Protein AF-A0A369RM26-F1 (afdb_monomer_lite)

Sequence (90 aa):
GKKCNLLTLKNTGHLTQTDFAHIIPSFFARRSSSFGTIPPLTTTSVNNKLCFDFLEAQLGNKEKRTYPLSVNMEDYVLEGTNVDTSNLDD

Secondary structure (DSSP, 8-state):
-PPP--EEETT--GGGGSTHHHHS-HHHHTTSTTT-SS-HHHHHHHHHHHHHHHHHHHH--------SS---GGGTEEES-S---TT---

pLDDT: mean 79.72, std 10.55, range [42.97, 91.94]

Radius of gyration: 15.38 Å; chains: 1; bounding box: 32×46×34 Å

Foldseek 3Di:
DDDDWAKDWPQAAQCLQDCVLVVDPPVVLPVDSRGGDDRSLLVNLLVVVVVVVVCCVPVVDPPDDDRPDPDDNVVTMDTHDPDDCVPVDD

Structure (mmCIF, N/CA/C/O backbone):
data_AF-A0A369RM26-F1
#
_entry.id   AF-A0A369RM26-F1
#
loop_
_atom_site.group_PDB
_atom_site.id
_atom_site.type_symbol
_atom_site.label_atom_id
_atom_site.label_alt_id
_atom_site.label_comp_id
_atom_site.label_asym_id
_atom_site.label_entity_id
_atom_site.label_seq_id
_atom_site.pdbx_PDB_ins_code
_atom_site.Cartn_x
_atom_site.Cartn_y
_atom_site.Cartn_z
_atom_site.occupancy
_atom_site.B_iso_or_equiv
_atom_site.auth_seq_id
_atom_site.auth_comp_id
_atom_site.auth_asym_id
_atom_site.auth_atom_id
_atom_site.pdbx_PDB_model_num
ATOM 1 N N . GLY A 1 1 ? -16.346 -9.327 18.353 1.00 42.97 1 GLY A N 1
ATOM 2 C CA . GLY A 1 1 ? -15.157 -9.872 17.667 1.00 42.97 1 GLY A CA 1
ATOM 3 C C . GLY A 1 1 ? -14.298 -8.725 17.179 1.00 42.97 1 GLY A C 1
ATOM 4 O O . GLY A 1 1 ? -14.862 -7.700 16.816 1.00 42.97 1 GLY A O 1
ATOM 5 N N . LYS A 1 2 ? -12.966 -8.852 17.212 1.00 54.56 2 LYS A N 1
ATOM 6 C CA . LYS A 1 2 ? -12.068 -7.847 16.615 1.00 54.56 2 LYS A CA 1
ATOM 7 C C . LYS A 1 2 ? -12.276 -7.861 15.094 1.00 54.56 2 LYS A C 1
ATOM 9 O O . LYS A 1 2 ? -12.262 -8.939 14.508 1.00 54.56 2 LYS A O 1
ATOM 14 N N . LYS A 1 3 ? -12.513 -6.701 14.470 1.00 61.81 3 LYS A N 1
ATOM 15 C CA . LYS A 1 3 ? -12.589 -6.596 13.004 1.00 61.81 3 LYS A CA 1
ATOM 16 C C . LYS A 1 3 ? -11.185 -6.811 12.433 1.00 61.81 3 LYS A C 1
ATOM 18 O O . LYS A 1 3 ? -10.269 -6.080 12.800 1.00 61.81 3 LYS A O 1
ATOM 23 N N . CYS A 1 4 ? -11.025 -7.819 11.581 1.00 70.00 4 CYS A N 1
ATOM 24 C CA . CYS A 1 4 ? -9.818 -8.020 10.789 1.00 70.00 4 CYS A CA 1
ATOM 25 C C . CYS A 1 4 ? -10.085 -7.457 9.393 1.00 70.00 4 CYS A C 1
ATOM 27 O O . CYS A 1 4 ? -11.033 -7.895 8.745 1.00 70.00 4 CYS A O 1
ATOM 29 N N . ASN A 1 5 ? -9.283 -6.487 8.958 1.00 83.31 5 ASN A N 1
ATOM 30 C CA . ASN A 1 5 ? -9.368 -5.928 7.613 1.00 83.31 5 ASN A CA 1
ATOM 31 C C . ASN A 1 5 ? -8.182 -6.466 6.807 1.00 83.31 5 ASN A C 1
ATOM 33 O O . ASN A 1 5 ? -7.035 -6.246 7.196 1.00 83.31 5 ASN A O 1
ATOM 37 N N . LEU A 1 6 ? -8.452 -7.153 5.698 1.00 89.94 6 LEU A N 1
ATOM 38 C CA . LEU A 1 6 ? -7.439 -7.515 4.709 1.00 89.94 6 LEU A CA 1
ATOM 39 C C . LEU A 1 6 ? -7.526 -6.513 3.562 1.00 89.94 6 LEU A C 1
ATOM 41 O O . LEU A 1 6 ? -8.607 -6.310 3.019 1.00 89.94 6 LEU A O 1
ATOM 45 N N . LEU A 1 7 ? -6.410 -5.883 3.206 1.00 91.69 7 LEU A N 1
ATOM 46 C CA . LEU A 1 7 ? -6.332 -4.907 2.122 1.00 91.69 7 LEU A CA 1
ATOM 47 C C . LEU A 1 7 ? -5.094 -5.197 1.273 1.00 91.69 7 LEU A C 1
ATOM 49 O O . LEU A 1 7 ? -4.024 -5.477 1.811 1.00 91.69 7 LEU A O 1
ATOM 53 N N . THR A 1 8 ? -5.229 -5.071 -0.043 1.00 91.94 8 THR A N 1
ATOM 54 C CA . THR A 1 8 ? -4.131 -5.185 -1.007 1.00 91.94 8 THR A CA 1
ATOM 55 C C . THR A 1 8 ? -3.878 -3.834 -1.664 1.00 91.94 8 THR A C 1
ATOM 57 O O . THR A 1 8 ? -4.795 -3.214 -2.204 1.00 91.94 8 THR A O 1
ATOM 60 N N . LEU A 1 9 ? -2.624 -3.378 -1.663 1.00 91.31 9 LEU A N 1
ATOM 61 C CA . LEU A 1 9 ? -2.209 -2.229 -2.466 1.00 91.31 9 LEU A CA 1
ATOM 62 C C . LEU A 1 9 ? -1.962 -2.688 -3.907 1.00 91.31 9 LEU A C 1
ATOM 64 O O . LEU A 1 9 ? -1.149 -3.574 -4.170 1.00 91.31 9 LEU A O 1
ATOM 68 N N . LYS A 1 10 ? -2.697 -2.103 -4.852 1.00 90.88 10 LYS A N 1
ATOM 69 C CA . LYS A 1 10 ? -2.620 -2.448 -6.274 1.00 90.88 10 LYS A CA 1
ATOM 70 C C . LYS A 1 10 ? -1.248 -2.065 -6.827 1.00 90.88 10 LYS A C 1
ATOM 72 O O . LYS A 1 10 ? -0.702 -1.026 -6.475 1.00 90.88 10 LYS A O 1
ATOM 77 N N . ASN A 1 11 ? -0.715 -2.871 -7.745 1.00 88.44 11 ASN A N 1
ATOM 78 C CA . ASN A 1 11 ? 0.503 -2.566 -8.508 1.00 88.44 11 ASN A CA 1
ATOM 79 C C . AS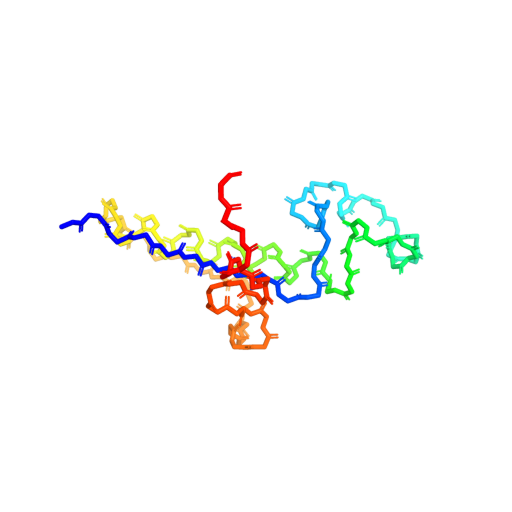N A 1 11 ? 1.743 -2.207 -7.655 1.00 88.44 11 ASN A C 1
ATOM 81 O O . ASN A 1 11 ? 2.616 -1.452 -8.100 1.00 88.44 11 ASN A O 1
ATOM 85 N N . THR A 1 12 ? 1.837 -2.750 -6.439 1.00 89.12 12 THR A N 1
ATOM 86 C CA . THR A 1 12 ? 3.001 -2.622 -5.549 1.00 89.12 12 THR A CA 1
ATOM 87 C C . THR A 1 12 ? 3.821 -3.904 -5.514 1.00 89.12 12 THR A C 1
ATOM 89 O O . THR A 1 12 ? 3.277 -4.990 -5.699 1.00 89.12 12 THR A O 1
ATOM 92 N N . GLY A 1 13 ? 5.115 -3.784 -5.235 1.00 87.75 13 GLY A N 1
ATOM 93 C CA . GLY A 1 13 ? 5.988 -4.906 -4.908 1.00 87.75 13 GLY A CA 1
ATOM 94 C C . GLY A 1 13 ? 6.332 -4.937 -3.417 1.00 87.75 13 GLY A C 1
ATOM 95 O O . GLY A 1 13 ? 6.024 -4.017 -2.661 1.00 87.75 13 GLY A O 1
ATOM 96 N N . HIS A 1 14 ? 7.001 -6.005 -2.987 1.00 87.69 14 HIS A N 1
ATOM 97 C CA . HIS A 1 14 ? 7.331 -6.222 -1.575 1.00 87.69 14 HIS A CA 1
ATOM 98 C C . HIS A 1 14 ? 8.194 -5.103 -0.962 1.00 87.69 14 HIS A C 1
ATOM 100 O O . HIS A 1 14 ? 8.002 -4.727 0.191 1.00 87.69 14 HIS A O 1
ATOM 106 N N . LEU A 1 15 ? 9.119 -4.529 -1.736 1.00 88.38 15 LEU A N 1
ATOM 107 C CA . LEU A 1 15 ? 10.014 -3.467 -1.270 1.00 88.38 15 LEU A CA 1
ATOM 108 C C . LEU A 1 15 ? 9.398 -2.067 -1.378 1.00 88.38 15 LEU A C 1
ATOM 110 O O . LEU A 1 15 ? 9.996 -1.116 -0.877 1.00 88.38 15 LEU A O 1
ATOM 114 N N . THR A 1 16 ? 8.211 -1.916 -1.978 1.00 84.44 16 THR A N 1
ATOM 115 C CA . THR A 1 16 ? 7.548 -0.611 -2.164 1.00 84.44 16 THR A CA 1
ATOM 116 C C . THR A 1 16 ? 7.235 0.100 -0.846 1.00 84.44 16 THR A C 1
ATOM 118 O O . THR A 1 16 ? 7.134 1.322 -0.827 1.00 84.44 16 THR A O 1
ATOM 121 N N . GLN A 1 17 ? 7.089 -0.646 0.251 1.00 83.62 17 GLN A N 1
ATOM 122 C CA . GLN A 1 17 ? 6.796 -0.106 1.584 1.00 83.62 17 GLN A CA 1
ATOM 123 C C . GLN A 1 17 ? 8.051 0.117 2.445 1.00 83.62 17 GLN A C 1
ATOM 125 O O . GLN A 1 17 ? 7.936 0.423 3.628 1.00 83.62 17 GLN A O 1
ATOM 130 N N . THR A 1 18 ? 9.243 -0.052 1.873 1.00 86.81 18 THR A N 1
ATOM 131 C CA . THR A 1 18 ? 10.521 0.120 2.578 1.00 86.81 18 THR A CA 1
ATOM 132 C C . THR A 1 18 ? 11.232 1.391 2.124 1.00 86.81 18 THR A C 1
ATOM 134 O O . THR A 1 18 ? 10.976 1.902 1.031 1.00 86.81 18 THR A O 1
ATOM 137 N N . ASP A 1 19 ? 12.204 1.856 2.907 1.00 85.50 19 ASP A N 1
ATOM 138 C CA . ASP A 1 19 ? 13.012 3.031 2.555 1.00 85.50 19 ASP A CA 1
ATOM 139 C C . ASP A 1 19 ? 13.834 2.836 1.270 1.00 85.50 19 ASP A C 1
ATOM 141 O O . ASP A 1 19 ? 14.144 3.809 0.579 1.00 85.50 19 ASP A O 1
ATOM 145 N N . PHE A 1 20 ? 14.110 1.588 0.863 1.00 84.88 20 PHE A N 1
ATOM 146 C CA . PHE A 1 20 ? 14.763 1.297 -0.419 1.00 84.88 20 PHE A CA 1
ATOM 147 C C . PHE A 1 20 ? 14.007 1.882 -1.615 1.00 84.88 20 PHE A C 1
ATOM 149 O O . PHE A 1 20 ? 14.638 2.275 -2.598 1.00 84.88 20 PHE A O 1
ATOM 156 N N . ALA A 1 21 ? 12.676 1.980 -1.532 1.00 84.12 21 ALA A N 1
ATOM 157 C CA . ALA A 1 21 ? 11.854 2.540 -2.599 1.00 84.12 21 ALA A CA 1
ATOM 158 C C . ALA A 1 21 ? 12.134 4.033 -2.843 1.00 84.12 21 ALA A C 1
ATOM 160 O O . ALA A 1 21 ? 11.945 4.508 -3.960 1.00 84.12 21 ALA A O 1
ATOM 161 N N . HIS A 1 22 ? 12.615 4.759 -1.829 1.00 82.69 22 HIS A N 1
ATOM 162 C CA . HIS A 1 22 ? 12.952 6.186 -1.921 1.00 82.69 22 HIS A CA 1
ATOM 163 C C . HIS A 1 22 ? 14.422 6.434 -2.280 1.00 82.69 22 HIS A C 1
ATOM 165 O O . HIS A 1 22 ? 14.767 7.521 -2.735 1.00 82.69 22 HIS A O 1
ATOM 171 N N . ILE A 1 23 ? 15.284 5.431 -2.089 1.00 86.00 23 ILE A N 1
ATOM 172 C CA . ILE A 1 23 ? 16.730 5.528 -2.332 1.00 86.00 23 ILE A CA 1
ATOM 173 C C . ILE A 1 23 ? 17.079 5.122 -3.768 1.00 86.00 23 ILE A C 1
ATOM 175 O O . ILE A 1 23 ? 17.953 5.720 -4.398 1.00 86.00 23 ILE A O 1
ATOM 179 N N . ILE A 1 24 ? 16.419 4.090 -4.299 1.00 81.38 24 ILE A N 1
ATOM 180 C CA . ILE A 1 24 ? 16.745 3.554 -5.622 1.00 81.38 24 ILE A CA 1
ATOM 181 C C . ILE A 1 24 ? 16.188 4.479 -6.712 1.00 81.38 24 ILE A C 1
ATOM 183 O O . ILE A 1 24 ? 15.000 4.812 -6.687 1.00 81.38 24 ILE A O 1
ATOM 187 N N . PRO A 1 25 ? 16.996 4.856 -7.724 1.00 80.69 25 PRO A N 1
ATOM 188 C CA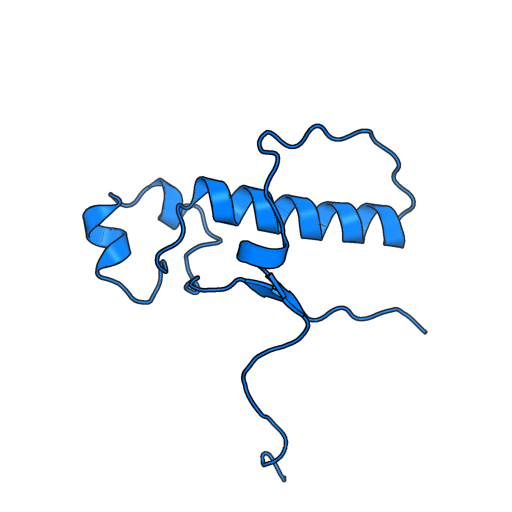 . PRO A 1 25 ? 16.503 5.643 -8.844 1.00 80.69 25 PRO A CA 1
ATOM 189 C C . PRO A 1 25 ? 15.295 4.982 -9.515 1.00 80.69 25 PRO A C 1
ATOM 191 O O . PRO A 1 25 ? 15.297 3.784 -9.809 1.00 80.69 25 PRO A O 1
ATOM 194 N N . SER A 1 26 ? 14.272 5.779 -9.818 1.00 71.38 26 SER A N 1
ATOM 195 C CA . SER A 1 26 ? 12.971 5.291 -10.298 1.00 71.38 26 SER A CA 1
ATOM 196 C C . SER A 1 26 ? 13.055 4.408 -11.551 1.00 71.38 26 SER A C 1
ATOM 198 O O . SER A 1 26 ? 12.268 3.474 -11.701 1.00 71.38 26 SER A O 1
ATOM 200 N N . PHE A 1 27 ? 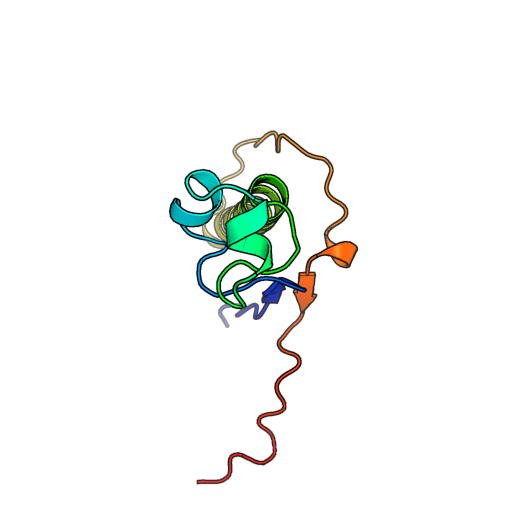14.028 4.645 -12.435 1.00 71.75 27 PHE A N 1
ATOM 201 C CA . PHE A 1 27 ? 14.242 3.826 -13.631 1.00 71.75 27 PHE A CA 1
ATOM 202 C C . PHE A 1 27 ? 14.801 2.425 -13.325 1.00 71.75 27 PHE A C 1
ATOM 204 O O . PHE A 1 27 ? 14.513 1.491 -14.072 1.00 71.75 27 PHE A O 1
ATOM 211 N N . PHE A 1 28 ? 15.565 2.260 -12.239 1.00 74.94 28 PHE A N 1
ATOM 212 C CA . PHE A 1 28 ? 16.004 0.948 -11.755 1.00 74.94 28 PHE A CA 1
ATOM 213 C C . PHE A 1 28 ? 14.867 0.229 -11.033 1.00 74.94 28 PHE A C 1
ATOM 215 O O . PHE A 1 28 ? 14.616 -0.943 -11.305 1.00 74.94 28 PHE A O 1
ATOM 222 N N . ALA A 1 29 ? 14.134 0.945 -10.178 1.00 73.50 29 ALA A N 1
ATOM 223 C CA . ALA A 1 29 ? 13.013 0.389 -9.425 1.00 73.50 29 ALA A CA 1
ATOM 224 C C . ALA A 1 29 ? 11.929 -0.198 -10.350 1.00 73.50 29 ALA A C 1
ATOM 226 O O . ALA A 1 29 ? 11.502 -1.331 -10.156 1.00 73.50 29 ALA A O 1
ATOM 227 N N . ARG A 1 30 ? 11.561 0.514 -11.427 1.00 71.00 30 ARG A N 1
ATOM 228 C CA . ARG A 1 30 ? 10.535 0.076 -12.398 1.00 71.00 30 ARG A CA 1
ATOM 229 C C . ARG A 1 30 ? 10.903 -1.168 -13.214 1.00 71.00 30 ARG A C 1
ATOM 231 O O . ARG A 1 30 ? 10.030 -1.740 -13.857 1.00 71.00 30 ARG A O 1
ATOM 238 N N . ARG A 1 31 ? 12.178 -1.573 -13.232 1.00 76.44 31 ARG A N 1
ATOM 239 C CA . ARG A 1 31 ? 12.636 -2.804 -13.904 1.00 76.44 31 ARG A CA 1
ATOM 240 C C . ARG A 1 31 ? 12.581 -4.031 -12.994 1.00 76.44 31 ARG A C 1
ATOM 242 O O . ARG A 1 31 ? 12.865 -5.131 -13.454 1.00 76.44 31 ARG A O 1
ATOM 249 N N . SER A 1 32 ? 12.243 -3.844 -11.720 1.00 78.94 32 SER A N 1
ATOM 250 C CA . SER A 1 32 ? 12.163 -4.903 -10.725 1.00 78.94 32 SER A CA 1
ATOM 251 C C . SER A 1 32 ? 10.721 -5.092 -10.265 1.00 78.94 32 SER A C 1
ATOM 253 O O . SER A 1 32 ? 10.032 -4.134 -9.910 1.00 78.94 32 SER A O 1
ATOM 255 N N . SER A 1 33 ? 10.280 -6.347 -10.201 1.00 83.00 33 SER A N 1
ATOM 256 C CA . SER A 1 33 ? 8.992 -6.711 -9.603 1.00 83.00 33 SER A CA 1
ATOM 257 C C . SER A 1 33 ? 8.915 -6.362 -8.111 1.00 83.00 33 SER A C 1
ATOM 259 O O . SER A 1 33 ? 7.822 -6.291 -7.554 1.00 83.00 33 SER A O 1
ATOM 261 N N . SER A 1 34 ? 10.049 -6.084 -7.460 1.00 86.12 34 SER A N 1
ATOM 262 C CA . SER A 1 34 ? 10.104 -5.763 -6.036 1.00 86.12 34 SER A CA 1
ATOM 263 C C . SER A 1 34 ? 9.553 -4.379 -5.678 1.00 86.12 34 SER A C 1
ATOM 265 O O . SER A 1 34 ? 9.205 -4.187 -4.518 1.00 86.12 34 SER A O 1
ATOM 267 N N . PHE A 1 35 ? 9.447 -3.426 -6.616 1.00 81.75 35 PHE A N 1
ATOM 268 C CA . PHE A 1 35 ? 9.054 -2.034 -6.312 1.00 81.75 35 PHE A CA 1
ATOM 269 C C . PHE A 1 35 ? 7.702 -1.600 -6.893 1.00 81.75 35 PHE A C 1
ATOM 271 O O . PHE A 1 35 ? 7.179 -0.560 -6.485 1.00 81.75 35 PHE A O 1
ATOM 278 N N . GLY A 1 36 ? 7.100 -2.393 -7.780 1.00 85.88 36 GLY A N 1
ATOM 279 C CA . GLY A 1 36 ? 5.828 -2.050 -8.417 1.00 85.88 36 GLY A CA 1
ATOM 280 C C . GLY A 1 36 ? 5.918 -0.834 -9.346 1.00 85.88 36 GLY A C 1
ATOM 281 O O . GLY A 1 36 ? 7.000 -0.349 -9.685 1.00 85.88 36 GLY A O 1
ATOM 282 N N . THR A 1 37 ? 4.763 -0.342 -9.792 1.00 86.44 37 THR A N 1
ATOM 283 C CA . THR A 1 37 ? 4.676 0.767 -10.763 1.00 86.44 37 THR A CA 1
ATOM 284 C C . THR A 1 37 ? 4.187 2.072 -10.145 1.00 86.44 37 THR A C 1
ATOM 286 O O . THR A 1 37 ? 4.258 3.121 -10.790 1.00 86.44 37 THR A O 1
ATOM 289 N N . ILE A 1 38 ? 3.695 2.026 -8.906 1.00 84.94 38 ILE A N 1
ATOM 290 C CA . ILE A 1 38 ? 3.169 3.194 -8.200 1.00 84.94 38 ILE A CA 1
ATOM 291 C C . ILE A 1 38 ? 4.323 3.997 -7.585 1.00 84.94 38 ILE A C 1
ATOM 293 O O . ILE A 1 38 ? 5.224 3.401 -6.993 1.00 84.94 38 ILE A O 1
ATOM 297 N N . PRO A 1 39 ? 4.324 5.341 -7.700 1.00 83.94 39 PRO A N 1
ATOM 298 C CA . PRO A 1 39 ? 5.345 6.171 -7.074 1.00 83.94 39 PRO A CA 1
ATOM 299 C C . PRO A 1 39 ? 5.456 5.910 -5.559 1.00 83.94 39 PRO A C 1
ATOM 301 O O . PRO A 1 39 ? 4.429 5.951 -4.880 1.00 83.94 39 PRO A O 1
ATOM 304 N N . PRO A 1 40 ? 6.677 5.737 -5.011 1.00 83.69 40 PRO A N 1
ATOM 305 C CA . PRO A 1 40 ? 6.908 5.440 -3.591 1.00 83.69 40 PRO A CA 1
ATOM 306 C C . PRO A 1 40 ? 6.207 6.393 -2.614 1.00 83.69 40 PRO A C 1
ATOM 308 O O . PRO A 1 40 ? 5.688 5.972 -1.580 1.00 83.69 40 PRO A O 1
ATOM 311 N N . LEU A 1 41 ? 6.153 7.689 -2.944 1.00 83.69 41 LEU A N 1
ATOM 312 C CA . LEU A 1 41 ? 5.463 8.698 -2.133 1.00 83.69 41 LEU A CA 1
ATOM 313 C C . LEU A 1 41 ? 3.950 8.453 -2.059 1.00 83.69 41 LEU A C 1
ATOM 315 O O . LEU A 1 41 ? 3.354 8.590 -0.988 1.00 83.69 41 LEU A O 1
ATOM 319 N N . THR A 1 42 ? 3.330 8.064 -3.174 1.00 86.12 42 THR A N 1
ATOM 320 C CA . THR A 1 42 ? 1.896 7.762 -3.236 1.00 86.12 42 THR A CA 1
ATOM 321 C C . THR A 1 42 ? 1.582 6.520 -2.414 1.00 86.12 42 THR A C 1
ATOM 323 O O . THR A 1 42 ? 0.702 6.564 -1.558 1.00 86.12 42 THR A O 1
ATOM 326 N N . THR A 1 43 ? 2.340 5.437 -2.593 1.00 86.31 43 THR A N 1
ATOM 327 C CA . THR A 1 43 ? 2.160 4.197 -1.821 1.00 86.31 43 THR A CA 1
ATOM 328 C C . THR A 1 43 ? 2.385 4.388 -0.331 1.00 86.31 43 THR A C 1
ATOM 330 O O . THR A 1 43 ? 1.583 3.904 0.465 1.00 86.31 43 THR A O 1
ATOM 333 N N . THR A 1 44 ? 3.415 5.143 0.055 1.00 85.06 44 THR A N 1
ATOM 334 C CA . THR A 1 44 ? 3.660 5.494 1.463 1.00 85.06 44 THR A CA 1
ATOM 335 C C . THR A 1 44 ? 2.477 6.272 2.045 1.00 85.06 44 THR A C 1
ATOM 337 O O . THR A 1 44 ? 2.017 5.973 3.144 1.00 85.06 44 THR A O 1
ATOM 340 N N . SER A 1 45 ? 1.933 7.233 1.293 1.00 85.94 45 SER A N 1
ATOM 341 C CA . SER A 1 45 ? 0.797 8.049 1.742 1.00 85.94 45 SER A CA 1
ATOM 342 C C . SER A 1 45 ? -0.479 7.222 1.926 1.00 85.94 45 SER A C 1
ATOM 344 O O . SER A 1 45 ? -1.138 7.341 2.959 1.00 85.94 45 SER A O 1
ATOM 346 N N . VAL A 1 46 ? -0.799 6.350 0.963 1.00 88.50 46 VAL A N 1
ATOM 347 C CA . VAL A 1 46 ? -1.957 5.440 1.030 1.00 88.50 46 VAL A CA 1
ATOM 348 C C . VAL A 1 46 ? -1.816 4.478 2.210 1.00 88.50 46 VAL A C 1
ATOM 350 O O . VAL A 1 46 ? -2.742 4.355 3.010 1.00 88.50 46 VAL A O 1
ATOM 353 N N . ASN A 1 47 ? -0.648 3.844 2.365 1.00 88.62 47 ASN A N 1
ATOM 354 C CA . ASN A 1 47 ? -0.389 2.909 3.461 1.00 88.62 47 ASN A CA 1
ATOM 355 C C . ASN A 1 47 ? -0.506 3.586 4.833 1.00 88.62 47 ASN A C 1
ATOM 357 O O . ASN A 1 47 ? -1.194 3.087 5.719 1.00 88.62 47 ASN A O 1
ATOM 361 N N . ASN A 1 48 ? 0.108 4.761 4.995 1.00 85.81 48 ASN A N 1
ATOM 362 C CA . ASN A 1 48 ? 0.058 5.499 6.254 1.00 85.81 48 ASN A CA 1
ATOM 363 C C . ASN A 1 48 ? -1.368 5.917 6.609 1.00 85.81 48 ASN A C 1
ATOM 365 O O . ASN A 1 48 ? -1.754 5.803 7.771 1.00 85.81 48 ASN A O 1
ATOM 369 N N . LYS A 1 49 ? -2.168 6.345 5.624 1.00 86.69 49 LYS A N 1
ATOM 370 C CA . LYS A 1 49 ? -3.582 6.652 5.849 1.00 86.69 49 LYS A CA 1
ATOM 371 C C . LYS A 1 49 ? -4.343 5.433 6.374 1.00 86.69 49 LYS A C 1
ATOM 373 O O . LYS A 1 49 ? -5.003 5.543 7.399 1.00 86.69 49 LYS A O 1
ATOM 378 N N . LEU A 1 50 ? -4.204 4.270 5.732 1.00 86.88 50 LEU A N 1
ATOM 379 C CA . LEU A 1 50 ? -4.867 3.035 6.179 1.00 86.88 50 LEU A CA 1
ATOM 380 C C . LEU A 1 50 ? -4.452 2.629 7.598 1.00 86.88 50 LEU A C 1
ATOM 382 O O . LEU A 1 50 ? -5.307 2.310 8.424 1.00 86.88 50 LEU A O 1
ATOM 386 N N . CYS A 1 51 ? -3.150 2.667 7.893 1.00 86.12 51 CYS A N 1
ATOM 387 C CA . CYS A 1 51 ? -2.628 2.339 9.217 1.00 86.12 51 CYS A CA 1
ATOM 388 C C . CYS A 1 51 ? -3.171 3.286 10.289 1.00 86.12 51 CYS A C 1
ATOM 390 O O . CYS A 1 51 ? -3.551 2.836 11.367 1.00 86.12 51 CYS A O 1
ATOM 392 N N . PHE A 1 52 ? -3.231 4.588 10.013 1.00 84.44 52 PHE A N 1
ATOM 393 C CA . PHE A 1 52 ? -3.742 5.549 10.984 1.00 84.44 52 PHE A CA 1
ATOM 394 C C . PHE A 1 52 ? -5.254 5.476 11.156 1.00 84.44 52 PHE A C 1
ATOM 396 O O . PHE A 1 52 ? -5.693 5.491 12.301 1.00 84.44 52 PHE A O 1
ATOM 403 N N . ASP A 1 53 ? -6.029 5.292 10.085 1.00 82.81 53 ASP A N 1
ATOM 404 C CA . ASP A 1 53 ? -7.476 5.059 10.184 1.00 82.81 53 ASP A CA 1
ATOM 405 C C . ASP A 1 53 ? -7.765 3.804 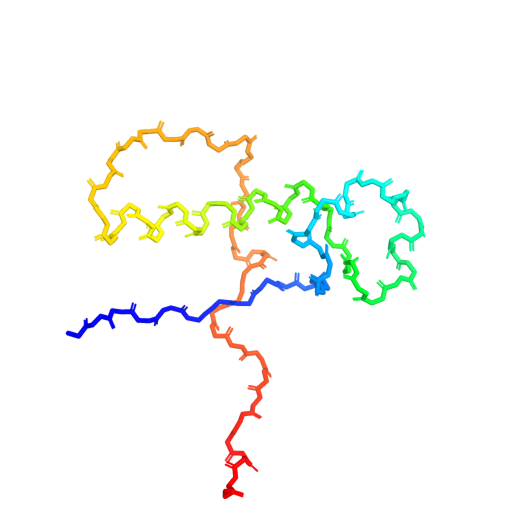11.038 1.00 82.81 53 ASP A C 1
ATOM 407 O O . ASP A 1 53 ? -8.663 3.798 11.884 1.00 82.81 53 ASP A O 1
ATOM 411 N N . PHE A 1 54 ? -6.961 2.744 10.875 1.00 85.50 54 PHE A N 1
ATOM 412 C CA . PHE A 1 54 ? -7.047 1.545 11.711 1.00 85.50 54 PHE A CA 1
ATOM 413 C C . PHE A 1 54 ? -6.696 1.835 13.176 1.00 85.50 54 PHE A C 1
ATOM 415 O O . PHE A 1 54 ? -7.440 1.445 14.078 1.00 85.50 54 PHE A O 1
ATOM 422 N N . LEU A 1 55 ? -5.586 2.531 13.432 1.00 84.62 55 LEU A N 1
ATOM 423 C CA . LEU A 1 55 ? -5.154 2.868 14.790 1.00 84.62 55 LEU A CA 1
ATOM 424 C C . LEU A 1 55 ? -6.149 3.798 15.497 1.00 84.62 55 LEU A C 1
ATOM 426 O O . LEU A 1 55 ? -6.434 3.581 16.671 1.00 84.62 55 LEU 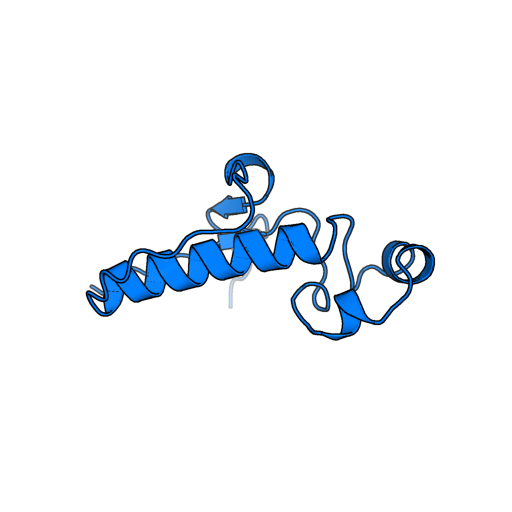A O 1
ATOM 430 N N . GLU A 1 56 ? -6.719 4.783 14.805 1.00 84.38 56 GLU A N 1
ATOM 431 C CA . GLU A 1 56 ? -7.780 5.648 15.334 1.00 84.38 56 GLU A CA 1
ATOM 432 C C . GLU A 1 56 ? -9.014 4.821 15.713 1.00 84.38 56 GLU A C 1
ATOM 434 O O . GLU A 1 56 ? -9.516 4.941 16.833 1.00 84.38 56 GLU A O 1
ATOM 439 N N . ALA A 1 57 ? -9.452 3.911 14.836 1.00 83.00 57 ALA A N 1
ATOM 440 C CA . ALA A 1 57 ? -10.605 3.053 15.093 1.00 83.00 57 ALA A CA 1
ATOM 441 C C . ALA A 1 57 ? -10.391 2.064 16.256 1.00 83.00 57 ALA A C 1
ATOM 443 O O . ALA A 1 57 ? -11.351 1.734 16.953 1.00 83.00 57 ALA A O 1
ATOM 444 N N . GLN A 1 58 ? -9.165 1.566 16.462 1.00 83.94 58 GLN A N 1
ATOM 445 C CA . GLN A 1 58 ? -8.866 0.579 17.511 1.00 83.94 58 GLN A CA 1
ATOM 446 C C . GLN A 1 58 ? -8.451 1.199 18.850 1.00 83.94 58 GLN A C 1
ATOM 448 O O . GLN A 1 58 ? -8.760 0.639 19.900 1.00 83.94 58 GLN A O 1
ATOM 453 N N . LEU A 1 59 ? -7.736 2.325 18.827 1.00 84.00 59 LEU A N 1
ATOM 454 C CA . LEU A 1 59 ? -7.158 2.954 20.020 1.00 84.00 59 LEU A CA 1
ATOM 455 C C . LEU A 1 59 ? -7.921 4.211 20.460 1.00 84.00 59 LEU A C 1
ATOM 457 O O . LEU A 1 59 ? -7.652 4.736 21.537 1.00 84.00 59 LEU A O 1
ATOM 461 N N . GLY A 1 60 ? -8.859 4.709 19.648 1.00 76.94 60 GLY A N 1
ATOM 462 C CA . GLY A 1 60 ? -9.648 5.906 19.948 1.00 76.94 60 GLY A CA 1
ATOM 463 C C . GLY A 1 60 ? -8.861 7.216 19.855 1.00 76.94 60 GLY A C 1
ATOM 464 O O . GLY A 1 60 ? -9.302 8.230 20.399 1.00 76.94 60 GLY A O 1
ATOM 465 N N . ASN A 1 61 ? -7.696 7.209 19.199 1.00 68.06 61 ASN A N 1
ATOM 466 C CA . ASN A 1 61 ? -6.841 8.386 19.088 1.00 68.06 61 ASN A CA 1
ATOM 467 C C . ASN A 1 61 ? -7.359 9.334 17.991 1.00 68.06 61 ASN A C 1
ATOM 469 O O . ASN A 1 61 ? -7.212 9.037 16.812 1.00 68.06 61 ASN A O 1
ATOM 473 N N . LYS A 1 62 ? -7.949 10.470 18.388 1.00 66.94 62 LYS A N 1
ATOM 474 C CA . LYS A 1 62 ? -8.606 11.446 17.492 1.00 66.94 62 LYS A CA 1
ATOM 475 C C . LYS A 1 62 ? -7.699 12.595 17.043 1.00 66.94 62 LYS A C 1
ATOM 477 O O . LYS A 1 62 ? -8.182 13.693 16.752 1.00 66.94 62 LYS A O 1
ATOM 482 N N . GLU A 1 63 ? -6.382 12.411 17.067 1.00 66.56 63 GLU A N 1
ATOM 483 C CA . GLU A 1 63 ? -5.476 13.439 16.559 1.00 66.56 63 GLU A CA 1
ATOM 484 C C . GLU A 1 63 ? -5.800 13.739 15.093 1.00 66.56 63 GLU A C 1
ATOM 486 O O . GLU A 1 63 ? -5.697 12.870 14.229 1.00 66.56 63 GLU A O 1
ATOM 491 N N . LYS A 1 64 ? -6.170 14.993 14.805 1.00 60.44 64 LYS A N 1
ATOM 492 C CA . LYS A 1 64 ? -6.376 15.470 13.435 1.00 60.44 64 LYS A CA 1
ATOM 493 C C . LYS A 1 64 ? -5.054 15.368 12.679 1.00 60.44 64 LYS A C 1
ATOM 495 O O . LYS A 1 64 ? -4.152 16.175 12.893 1.00 60.44 64 LYS A O 1
ATOM 500 N N . ARG A 1 65 ? -4.948 14.387 11.785 1.00 65.56 65 ARG A N 1
ATOM 501 C CA . ARG A 1 65 ? -3.776 14.201 10.926 1.00 65.56 65 ARG A CA 1
ATOM 502 C C . ARG A 1 65 ? -4.063 14.759 9.546 1.00 65.56 65 ARG A C 1
ATOM 504 O O . ARG A 1 65 ? -5.021 14.367 8.885 1.00 65.56 65 ARG A O 1
ATOM 511 N N . THR A 1 66 ? -3.221 15.689 9.118 1.00 58.03 66 THR A N 1
ATOM 512 C CA . THR A 1 66 ? -3.260 16.220 7.759 1.00 58.03 66 THR A CA 1
ATOM 513 C C . THR A 1 66 ? -2.431 15.302 6.876 1.00 58.03 66 THR A C 1
ATOM 515 O O . THR A 1 66 ? -1.210 15.233 7.016 1.00 58.03 66 THR A O 1
ATOM 518 N N . TYR A 1 67 ? -3.091 14.580 5.977 1.00 61.59 67 TYR A N 1
ATOM 519 C CA . TYR A 1 67 ? -2.400 13.776 4.979 1.00 61.59 67 TYR A CA 1
ATOM 520 C C . TYR A 1 67 ? -1.926 14.687 3.842 1.00 61.59 67 TYR A C 1
ATOM 522 O O . TYR A 1 67 ? -2.719 15.487 3.343 1.00 61.59 67 TYR A O 1
ATOM 530 N N . PRO A 1 68 ? -0.660 14.585 3.409 1.00 53.38 68 PRO A N 1
ATOM 531 C CA . PRO A 1 68 ? -0.087 15.501 2.422 1.00 53.38 68 PRO A CA 1
ATOM 532 C C . PRO A 1 68 ? -0.705 15.374 1.020 1.00 53.38 68 PRO A C 1
ATOM 534 O O . PRO A 1 68 ? -0.456 16.222 0.169 1.00 53.38 68 PRO A O 1
ATOM 537 N N . LEU A 1 69 ? -1.514 14.341 0.766 1.00 60.22 69 LEU A N 1
ATOM 538 C CA . LEU A 1 69 ? -2.150 14.096 -0.523 1.00 60.22 69 LEU A CA 1
ATOM 539 C C . LEU A 1 69 ? -3.614 13.686 -0.329 1.00 60.22 69 LEU A C 1
ATOM 541 O O . LEU A 1 69 ? -3.913 12.731 0.390 1.00 60.22 69 LEU A O 1
ATOM 545 N N . SER A 1 70 ? -4.519 14.375 -1.027 1.00 68.00 70 SER A N 1
ATOM 546 C CA . SER A 1 70 ? -5.885 13.898 -1.260 1.00 68.00 70 SER A CA 1
ATOM 547 C C . SER A 1 70 ? -5.826 12.766 -2.284 1.00 68.00 70 SER A C 1
ATOM 549 O O . SER A 1 70 ? -5.964 12.996 -3.484 1.00 68.00 70 SER A O 1
ATOM 551 N N . VAL A 1 71 ? -5.540 11.551 -1.820 1.00 69.25 71 VAL A N 1
ATOM 552 C CA . VAL A 1 71 ? -5.492 10.358 -2.670 1.00 69.25 71 VAL A CA 1
ATOM 553 C C . VAL A 1 71 ? -6.866 9.695 -2.683 1.00 69.25 71 VAL A C 1
ATOM 555 O O . VAL A 1 71 ? -7.419 9.402 -1.623 1.00 69.25 71 VAL A O 1
ATOM 558 N N . ASN A 1 72 ? -7.410 9.433 -3.872 1.00 81.31 72 ASN A N 1
ATOM 559 C CA . ASN A 1 72 ? -8.596 8.594 -4.007 1.00 81.31 72 ASN A CA 1
ATOM 560 C C . ASN A 1 72 ? -8.212 7.133 -3.730 1.00 81.31 72 ASN A C 1
ATOM 562 O O . ASN A 1 72 ? -7.502 6.518 -4.518 1.00 81.31 72 ASN A O 1
ATOM 566 N N . MET A 1 73 ? -8.642 6.585 -2.594 1.00 83.06 73 MET A N 1
ATOM 567 C CA . MET A 1 73 ? -8.191 5.271 -2.119 1.00 83.06 73 MET A CA 1
ATOM 568 C C . MET A 1 73 ? -8.599 4.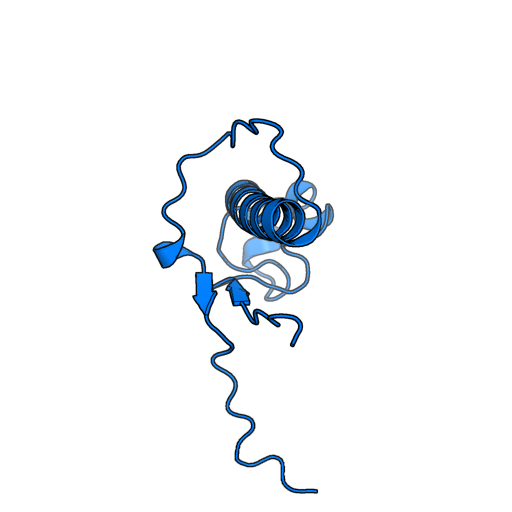120 -3.046 1.00 83.06 73 MET A C 1
ATOM 570 O O . MET A 1 73 ? -7.864 3.138 -3.146 1.00 83.06 73 MET A O 1
ATOM 574 N N . GLU A 1 74 ? -9.721 4.251 -3.756 1.00 85.19 74 GLU A N 1
ATOM 575 C CA . GLU A 1 74 ? -10.244 3.220 -4.664 1.00 85.19 74 GLU A CA 1
ATOM 576 C C . GLU A 1 74 ? -9.294 2.930 -5.836 1.00 85.19 74 GLU A C 1
ATOM 578 O O . GLU A 1 74 ? -9.209 1.795 -6.318 1.00 85.19 74 GLU A O 1
ATOM 583 N N . ASP A 1 75 ? -8.493 3.920 -6.233 1.00 88.19 75 ASP A N 1
ATOM 584 C CA . ASP A 1 75 ? -7.512 3.781 -7.310 1.00 88.19 75 ASP A CA 1
ATOM 585 C C . ASP A 1 75 ? -6.319 2.897 -6.894 1.00 88.19 75 ASP A C 1
ATOM 587 O O . ASP A 1 75 ? -5.674 2.275 -7.740 1.00 88.19 75 ASP A O 1
ATOM 591 N N . TYR A 1 76 ? -6.044 2.789 -5.588 1.00 89.12 76 TYR A N 1
ATOM 592 C CA . TYR A 1 76 ? -4.817 2.181 -5.051 1.00 89.12 76 TYR A CA 1
ATOM 593 C C . TYR A 1 76 ? -5.057 0.959 -4.172 1.00 89.12 76 TYR A C 1
ATOM 595 O O . TYR A 1 76 ? -4.139 0.162 -3.989 1.00 89.12 76 TYR A O 1
ATOM 603 N N . VAL A 1 77 ? -6.260 0.795 -3.625 1.00 91.12 77 VAL A N 1
ATOM 604 C CA . VAL A 1 77 ? -6.573 -0.249 -2.646 1.00 91.12 77 VAL A CA 1
ATOM 605 C C . VAL A 1 77 ? -7.616 -1.206 -3.210 1.00 91.12 77 VAL A C 1
ATOM 607 O O . VAL A 1 77 ? -8.562 -0.810 -3.890 1.00 91.12 77 VAL A O 1
ATOM 610 N N . LEU A 1 78 ? -7.416 -2.487 -2.939 1.00 91.50 78 LEU A N 1
ATOM 611 C CA . LEU A 1 78 ? -8.387 -3.558 -3.101 1.00 91.50 78 LEU A CA 1
ATOM 612 C C . LEU A 1 78 ? -8.716 -4.096 -1.704 1.00 91.50 78 LEU A C 1
ATOM 614 O O . LEU A 1 78 ? -7.805 -4.356 -0.920 1.00 91.50 78 LEU A O 1
ATOM 618 N N . GLU A 1 79 ? -9.997 -4.265 -1.390 1.00 89.12 79 GLU A N 1
ATOM 619 C CA . GLU A 1 79 ? -10.400 -4.996 -0.189 1.00 89.12 79 GLU A CA 1
ATOM 620 C C . GLU A 1 79 ? -10.201 -6.501 -0.403 1.00 89.12 79 GLU A C 1
ATOM 622 O O . GLU A 1 79 ? -10.562 -7.047 -1.445 1.00 89.12 79 GLU A O 1
ATOM 627 N N . GLY A 1 80 ? -9.587 -7.164 0.572 1.00 89.38 80 GLY A N 1
ATOM 628 C CA . GLY A 1 80 ? -9.159 -8.551 0.465 1.00 89.38 80 GLY A CA 1
ATOM 629 C C . GLY A 1 80 ? -7.874 -8.718 -0.349 1.00 89.38 80 GLY A C 1
ATOM 630 O O . GLY A 1 80 ? -6.993 -7.854 -0.372 1.00 89.38 80 GLY A O 1
ATOM 631 N N . THR A 1 81 ? -7.758 -9.870 -0.998 1.00 89.19 81 THR A N 1
ATOM 632 C CA . THR A 1 81 ? -6.693 -10.201 -1.947 1.00 89.19 81 THR A CA 1
ATOM 633 C C . THR A 1 81 ? -7.316 -10.772 -3.214 1.00 89.19 81 THR A C 1
ATOM 635 O O . THR A 1 81 ? -8.407 -11.334 -3.176 1.00 89.19 81 THR A O 1
ATOM 638 N N . ASN A 1 82 ? -6.637 -10.608 -4.346 1.00 82.56 82 ASN A N 1
ATOM 639 C CA . ASN A 1 82 ? -7.016 -11.246 -5.607 1.00 82.56 82 ASN A CA 1
ATOM 640 C C . ASN A 1 82 ? -6.486 -12.686 -5.725 1.00 82.56 82 ASN A C 1
ATOM 642 O O . ASN A 1 82 ? -6.703 -13.328 -6.751 1.00 82.56 82 ASN A O 1
ATOM 646 N N . VAL A 1 83 ? -5.761 -13.172 -4.715 1.00 84.94 83 VAL A N 1
ATOM 647 C CA . VAL A 1 83 ? -5.306 -14.559 -4.637 1.00 84.94 83 VAL A CA 1
ATOM 648 C C . VAL A 1 83 ? -6.449 -15.417 -4.115 1.00 84.94 83 VAL A C 1
ATOM 650 O O . VAL A 1 83 ? -6.893 -15.250 -2.981 1.00 84.94 83 VAL A O 1
ATOM 653 N N . ASP A 1 84 ? -6.917 -16.337 -4.949 1.00 82.06 84 ASP A N 1
ATOM 654 C CA . ASP A 1 84 ? -7.914 -17.321 -4.553 1.00 82.06 84 ASP A CA 1
ATOM 655 C C . ASP A 1 84 ? -7.251 -18.450 -3.755 1.00 82.06 84 ASP A C 1
ATOM 657 O O . ASP A 1 84 ? -6.340 -19.123 -4.240 1.00 82.06 84 ASP A O 1
ATOM 661 N N . THR A 1 85 ? -7.704 -18.637 -2.518 1.00 78.25 85 THR A N 1
ATOM 662 C CA . THR A 1 85 ? -7.239 -19.699 -1.617 1.00 78.25 85 THR A CA 1
ATOM 663 C C . THR A 1 85 ? -8.247 -20.839 -1.490 1.00 78.25 85 THR A C 1
ATOM 665 O O . THR A 1 85 ? -8.036 -21.728 -0.675 1.00 78.25 85 THR A O 1
ATOM 668 N N . SER A 1 86 ? -9.342 -20.832 -2.260 1.00 79.06 86 SER A N 1
ATOM 669 C CA . SER A 1 86 ? -10.402 -21.849 -2.175 1.00 79.06 86 SER A CA 1
ATOM 670 C C . SER A 1 86 ? -9.967 -23.260 -2.583 1.00 79.06 86 SER A C 1
ATOM 672 O O . SER A 1 86 ? -10.636 -24.214 -2.216 1.00 79.06 86 SER A O 1
ATOM 674 N N . ASN A 1 87 ? -8.840 -23.393 -3.291 1.00 65.06 87 ASN A N 1
ATOM 675 C CA . ASN A 1 87 ? -8.251 -24.676 -3.695 1.00 65.06 87 ASN A CA 1
ATOM 676 C C . ASN A 1 87 ? -7.048 -25.097 -2.829 1.00 65.06 87 ASN A C 1
ATOM 678 O O . ASN A 1 87 ? -6.278 -25.968 -3.233 1.00 65.06 87 ASN A O 1
ATOM 682 N N . LEU A 1 88 ? -6.831 -24.447 -1.682 1.00 65.56 88 LEU A N 1
ATOM 683 C CA . LEU A 1 88 ? -5.834 -24.872 -0.699 1.00 65.56 88 LEU A CA 1
ATOM 684 C C . LEU A 1 88 ? -6.515 -25.801 0.314 1.00 65.56 88 LEU A C 1
ATOM 686 O O . LEU A 1 88 ? -6.754 -25.401 1.451 1.00 65.56 88 LEU A O 1
ATOM 690 N N . ASP A 1 89 ? -6.862 -27.008 -0.132 1.00 63.56 89 ASP A N 1
ATOM 691 C CA . ASP A 1 89 ? -7.258 -28.099 0.759 1.00 63.56 89 ASP A CA 1
ATOM 692 C C . ASP A 1 89 ? -6.002 -28.879 1.211 1.00 63.56 89 ASP A C 1
ATOM 694 O O . ASP A 1 89 ? -5.195 -29.297 0.375 1.00 63.56 89 ASP A O 1
ATOM 698 N N . ASP A 1 90 ? -5.913 -29.038 2.539 1.00 55.34 90 ASP A N 1
ATOM 699 C CA . ASP A 1 90 ? -5.028 -29.841 3.414 1.00 55.34 90 ASP A CA 1
ATOM 700 C C . ASP A 1 90 ? -3.524 -29.500 3.547 1.00 55.34 90 ASP A C 1
ATOM 702 O O . ASP A 1 90 ? -2.675 -29.973 2.755 1.00 55.34 90 ASP A O 1
#